Protein AF-A0A7Y5FPW1-F1 (afdb_monomer)

Sequence (117 aa):
MLADYIIALGLTIITEFLVYLLFFREEKRLKLLLWSVVINFITNPVANLLYFIAITNFTGEYAGVASFVIIESLVTVSEVFLIRFLMKCDTGKAARVSIVANMLTASLGIVYMVIGR

Structure (mmCIF, N/CA/C/O backbone):
data_AF-A0A7Y5FPW1-F1
#
_entry.id   AF-A0A7Y5FPW1-F1
#
loop_
_atom_site.group_PDB
_atom_site.id
_atom_site.type_symbol
_atom_site.label_atom_id
_atom_site.label_alt_id
_atom_site.label_comp_id
_atom_site.label_asym_id
_atom_site.label_entity_id
_atom_site.label_seq_id
_atom_site.pdbx_PDB_ins_code
_atom_site.Cartn_x
_atom_site.Cartn_y
_atom_site.Cartn_z
_atom_site.occupancy
_atom_site.B_iso_or_equiv
_atom_site.auth_seq_id
_atom_site.auth_comp_id
_atom_site.auth_asym_id
_atom_site.auth_atom_id
_atom_site.pdbx_PDB_model_num
ATOM 1 N N . MET A 1 1 ? -5.678 2.519 -19.755 1.00 73.00 1 MET A N 1
ATOM 2 C CA . MET A 1 1 ? -4.901 3.447 -18.898 1.00 73.00 1 MET A CA 1
ATOM 3 C C . MET A 1 1 ? -5.653 3.838 -17.630 1.00 73.00 1 MET A C 1
ATOM 5 O O . MET A 1 1 ? -5.262 3.370 -16.574 1.00 73.00 1 MET A O 1
ATOM 9 N N . LEU A 1 2 ? -6.728 4.641 -17.685 1.00 81.94 2 LEU A N 1
ATOM 10 C CA . LEU A 1 2 ? -7.457 5.025 -16.458 1.00 81.94 2 LEU A CA 1
ATOM 11 C C . LEU A 1 2 ? -8.238 3.855 -15.837 1.00 81.94 2 LEU A C 1
ATOM 13 O O . LEU A 1 2 ? -8.192 3.661 -14.628 1.00 81.94 2 LEU A O 1
ATOM 17 N N . ALA A 1 3 ? -8.928 3.063 -16.663 1.00 84.12 3 ALA A N 1
ATOM 18 C CA . ALA A 1 3 ? -9.686 1.901 -16.197 1.00 84.12 3 ALA A CA 1
ATOM 19 C C . ALA A 1 3 ? -8.782 0.866 -15.505 1.00 84.12 3 ALA A C 1
ATOM 21 O O . ALA A 1 3 ? -9.099 0.429 -14.405 1.00 84.12 3 ALA A O 1
ATOM 22 N N . ASP A 1 4 ? -7.627 0.554 -16.099 1.00 81.62 4 ASP A N 1
ATOM 23 C CA . ASP A 1 4 ? -6.659 -0.400 -15.536 1.00 81.62 4 ASP A CA 1
ATOM 24 C C . ASP A 1 4 ? -6.128 0.068 -14.177 1.00 81.62 4 ASP A C 1
ATOM 26 O O . ASP A 1 4 ? -6.042 -0.722 -13.241 1.00 81.62 4 ASP A O 1
ATOM 30 N N . TYR A 1 5 ? -5.845 1.369 -14.038 1.00 83.44 5 TYR A N 1
ATOM 31 C CA . TYR A 1 5 ? -5.439 1.960 -12.763 1.00 83.44 5 TYR A CA 1
ATOM 32 C C . TYR A 1 5 ? -6.534 1.840 -11.695 1.00 83.44 5 TYR A C 1
ATOM 34 O O . TYR A 1 5 ? -6.252 1.437 -10.569 1.00 83.44 5 TYR A O 1
ATOM 42 N N . ILE A 1 6 ? -7.788 2.151 -12.043 1.00 87.25 6 ILE A N 1
ATOM 43 C CA . ILE A 1 6 ? -8.924 2.048 -11.114 1.00 87.25 6 ILE A CA 1
ATOM 44 C C . ILE A 1 6 ? -9.134 0.594 -10.675 1.00 87.25 6 ILE A C 1
ATOM 46 O O . ILE A 1 6 ? -9.366 0.340 -9.494 1.00 87.25 6 ILE A O 1
ATOM 50 N N . ILE A 1 7 ? -9.034 -0.357 -11.607 1.00 87.50 7 ILE A N 1
ATOM 51 C CA . ILE A 1 7 ? -9.170 -1.788 -11.317 1.00 87.50 7 ILE A CA 1
ATOM 52 C C . ILE A 1 7 ? -8.042 -2.251 -10.391 1.00 87.50 7 ILE A C 1
ATOM 54 O O . ILE A 1 7 ? -8.323 -2.888 -9.377 1.00 87.50 7 ILE A O 1
ATOM 58 N N . ALA A 1 8 ? -6.790 -1.896 -10.694 1.00 86.38 8 ALA A N 1
ATOM 59 C CA . ALA A 1 8 ? -5.640 -2.253 -9.869 1.00 86.38 8 ALA A CA 1
ATOM 60 C C . ALA A 1 8 ? -5.763 -1.678 -8.451 1.00 86.38 8 ALA A C 1
ATOM 62 O O . ALA A 1 8 ? -5.681 -2.426 -7.481 1.00 86.38 8 ALA A O 1
ATOM 63 N N . LEU A 1 9 ? -6.065 -0.381 -8.321 1.00 88.00 9 LEU A N 1
ATOM 64 C CA . LEU A 1 9 ? -6.275 0.269 -7.025 1.00 88.00 9 LEU A CA 1
ATOM 65 C C . LEU A 1 9 ? -7.418 -0.390 -6.239 1.00 88.00 9 LEU A C 1
ATOM 67 O O . LEU A 1 9 ? -7.292 -0.630 -5.040 1.00 88.00 9 LEU A O 1
ATOM 71 N N . GLY A 1 10 ? -8.527 -0.710 -6.913 1.00 90.19 10 GLY A N 1
ATOM 72 C CA . GLY A 1 10 ? -9.662 -1.401 -6.306 1.00 90.19 10 GLY A CA 1
ATOM 73 C C . GLY A 1 10 ? -9.287 -2.782 -5.768 1.00 90.19 10 GLY A C 1
ATOM 74 O O . GLY A 1 10 ? -9.650 -3.119 -4.642 1.00 90.19 10 GLY A O 1
ATOM 75 N N . LEU A 1 11 ? -8.518 -3.559 -6.534 1.00 89.88 11 LEU A N 1
ATOM 76 C CA . LEU A 1 11 ? -8.008 -4.861 -6.102 1.00 89.88 11 LEU A CA 1
ATOM 77 C C . LEU A 1 11 ? -7.073 -4.745 -4.896 1.00 89.88 11 LEU A C 1
ATOM 79 O O . LEU A 1 11 ? -7.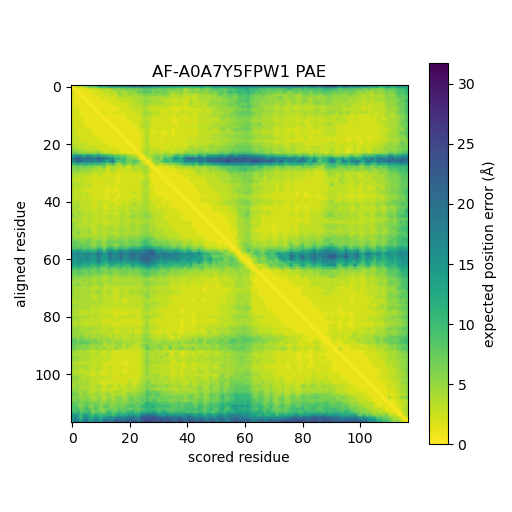199 -5.540 -3.962 1.00 89.88 11 LEU A O 1
ATOM 83 N N . THR A 1 12 ? -6.188 -3.748 -4.877 1.00 91.50 12 THR A N 1
ATOM 84 C CA . THR A 1 12 ? -5.280 -3.501 -3.748 1.00 91.50 12 THR A CA 1
ATOM 85 C C . THR A 1 12 ? -6.062 -3.158 -2.483 1.00 91.50 12 THR A C 1
ATOM 87 O O . THR A 1 12 ? -5.888 -3.820 -1.461 1.00 91.50 12 THR A O 1
ATOM 90 N N . ILE A 1 13 ? -7.025 -2.233 -2.574 1.00 93.00 13 ILE A N 1
ATOM 91 C CA . ILE A 1 13 ? -7.901 -1.859 -1.451 1.00 93.00 13 ILE A CA 1
ATOM 92 C C . ILE A 1 13 ? -8.677 -3.074 -0.928 1.00 93.00 13 ILE A C 1
ATOM 94 O O . ILE A 1 13 ? -8.740 -3.307 0.278 1.00 93.00 13 ILE A O 1
ATOM 98 N N . ILE A 1 14 ? -9.268 -3.880 -1.816 1.00 93.69 14 ILE A N 1
ATOM 99 C CA . ILE A 1 14 ? -10.009 -5.082 -1.407 1.00 93.69 14 ILE A CA 1
ATOM 100 C C . ILE A 1 14 ? -9.075 -6.069 -0.699 1.00 93.69 14 ILE A C 1
ATOM 102 O O . ILE A 1 14 ? -9.424 -6.592 0.360 1.00 93.69 14 ILE A O 1
ATOM 106 N N . THR A 1 15 ? -7.889 -6.307 -1.256 1.00 92.69 15 THR A N 1
ATOM 107 C CA . THR A 1 15 ? -6.913 -7.259 -0.712 1.00 92.69 15 THR A CA 1
ATOM 108 C C . THR A 1 15 ? -6.428 -6.822 0.666 1.00 92.69 15 THR A C 1
ATOM 110 O O . THR A 1 15 ? -6.496 -7.601 1.617 1.00 92.69 15 THR A O 1
ATOM 113 N N . GLU A 1 16 ? -6.014 -5.565 0.817 1.00 93.25 16 GLU A N 1
ATOM 114 C CA . GLU A 1 16 ? -5.600 -5.031 2.113 1.00 93.25 16 GLU A CA 1
ATOM 115 C C . GLU A 1 16 ? -6.730 -5.041 3.134 1.00 93.25 16 GLU A C 1
ATOM 117 O O . GLU A 1 16 ? -6.520 -5.432 4.281 1.00 93.25 16 GLU A O 1
ATOM 122 N N . PHE A 1 17 ? -7.945 -4.664 2.731 1.00 93.88 17 PHE A N 1
ATOM 123 C CA . PHE A 1 17 ? -9.100 -4.714 3.615 1.00 93.88 17 PHE A CA 1
ATOM 124 C C . PHE A 1 17 ? -9.346 -6.132 4.150 1.00 93.88 17 PHE A C 1
ATOM 126 O O . PHE A 1 17 ? -9.592 -6.302 5.347 1.00 93.88 17 PHE A O 1
ATOM 133 N N . LEU A 1 18 ? -9.231 -7.158 3.300 1.00 93.62 18 LEU A N 1
ATOM 134 C CA . LEU A 1 18 ? -9.337 -8.555 3.726 1.00 93.62 18 LEU A CA 1
ATOM 135 C C . LEU A 1 18 ? -8.234 -8.925 4.725 1.00 93.62 18 LEU A C 1
ATOM 137 O O . LEU A 1 18 ? -8.526 -9.549 5.747 1.00 93.62 18 LEU A O 1
ATOM 141 N N . VAL A 1 19 ? -6.992 -8.492 4.496 1.00 93.81 19 VAL A N 1
ATOM 142 C CA . VAL A 1 19 ? -5.897 -8.689 5.459 1.00 93.81 19 VAL A CA 1
ATOM 143 C C . VAL A 1 19 ? -6.209 -7.986 6.781 1.00 93.81 19 VAL A C 1
ATOM 145 O O . VAL A 1 19 ? -6.087 -8.589 7.848 1.00 93.81 19 VAL A O 1
ATOM 148 N N . TYR A 1 20 ? -6.698 -6.748 6.751 1.00 93.38 20 TYR A N 1
ATOM 149 C CA . TYR A 1 20 ? -7.070 -6.021 7.963 1.00 93.38 20 TYR A CA 1
ATOM 150 C C . TYR A 1 20 ? -8.176 -6.747 8.735 1.00 93.38 20 TYR A C 1
ATOM 152 O O . TYR A 1 20 ? -8.075 -6.879 9.954 1.00 93.38 20 TYR A O 1
ATOM 160 N N . LEU A 1 21 ? -9.187 -7.294 8.054 1.00 92.62 21 LEU A N 1
ATOM 161 C CA . LEU A 1 21 ? -10.238 -8.093 8.693 1.00 92.62 21 LEU A CA 1
ATOM 162 C C . LEU A 1 21 ? -9.694 -9.346 9.393 1.00 92.62 21 LEU A C 1
ATOM 164 O O . LEU A 1 21 ? -10.188 -9.709 10.463 1.00 92.62 21 LEU A O 1
ATOM 168 N N . LEU A 1 22 ? -8.679 -9.999 8.821 1.00 91.69 22 LEU A N 1
ATOM 169 C CA . LEU A 1 22 ? -8.053 -11.176 9.427 1.00 91.69 22 LEU A CA 1
ATOM 170 C C . LEU A 1 22 ? -7.289 -10.822 10.712 1.00 91.69 22 LEU A C 1
ATOM 172 O O . LEU A 1 22 ? -7.363 -11.565 11.691 1.00 91.69 22 LEU A O 1
ATOM 176 N N . PHE A 1 23 ? -6.599 -9.678 10.737 1.00 91.44 23 PHE A N 1
ATOM 177 C CA . PHE A 1 23 ? -5.744 -9.269 11.859 1.00 91.44 23 PHE A CA 1
ATOM 178 C C . PHE A 1 23 ? -6.451 -8.400 12.920 1.00 91.44 23 PHE A C 1
ATOM 180 O O . PHE A 1 23 ? -5.991 -8.329 14.067 1.00 91.44 23 PHE A O 1
ATOM 187 N N . PHE A 1 24 ? -7.565 -7.747 12.580 1.00 89.62 24 PHE A N 1
ATOM 188 C CA . PHE A 1 24 ? -8.305 -6.812 13.441 1.00 89.62 24 PHE A CA 1
ATOM 189 C C . PHE A 1 24 ? -9.784 -7.204 13.603 1.00 89.62 24 PHE A C 1
ATOM 191 O O . PHE A 1 24 ? -10.665 -6.349 13.555 1.00 89.62 24 PHE A O 1
ATOM 198 N N . ARG A 1 25 ? -10.050 -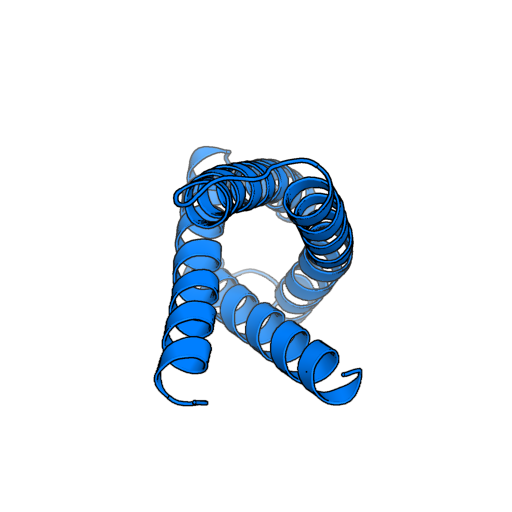8.501 13.832 1.00 75.88 25 ARG A N 1
ATOM 199 C CA . ARG A 1 25 ? -11.389 -9.133 13.916 1.00 75.88 25 ARG A CA 1
ATOM 200 C C . ARG A 1 25 ? -12.472 -8.383 14.719 1.00 75.88 25 ARG A C 1
ATOM 202 O O . ARG A 1 25 ? -13.649 -8.586 14.436 1.00 75.88 25 ARG A O 1
ATOM 209 N N . GLU A 1 26 ? -12.105 -7.546 15.688 1.00 67.56 26 GLU A N 1
ATOM 210 C CA . GLU A 1 26 ? -13.032 -6.858 16.605 1.00 67.56 26 GLU A CA 1
ATOM 211 C C . GLU A 1 26 ? -13.251 -5.361 16.295 1.00 67.56 26 GLU A C 1
ATOM 213 O O . GLU A 1 26 ? -14.104 -4.715 16.902 1.00 67.56 26 GLU A O 1
ATOM 218 N N . GLU A 1 27 ? -12.517 -4.783 15.337 1.00 65.50 27 GLU A N 1
ATOM 219 C CA . GLU A 1 27 ? -12.660 -3.369 14.969 1.00 65.50 27 GLU A CA 1
ATOM 220 C C . GLU A 1 27 ? -13.866 -3.138 14.039 1.00 65.50 27 GLU A C 1
ATOM 222 O O . GLU A 1 27 ? -14.300 -4.009 13.279 1.00 65.50 27 GLU A O 1
ATOM 227 N N . LYS A 1 28 ? -14.414 -1.916 14.061 1.00 85.12 28 LYS A N 1
ATOM 228 C CA . LYS A 1 28 ? -15.518 -1.501 13.181 1.00 85.12 28 LYS A CA 1
ATOM 229 C C . LYS A 1 28 ? -15.118 -1.727 11.715 1.00 85.12 28 LYS A C 1
ATOM 231 O O . LYS A 1 28 ? -14.312 -0.975 11.182 1.00 85.12 28 LYS A O 1
ATOM 236 N N . ARG A 1 29 ? -15.711 -2.717 11.039 1.00 88.62 29 ARG A N 1
ATOM 237 C CA . ARG A 1 29 ? -15.347 -3.122 9.659 1.00 88.62 29 ARG A CA 1
ATOM 238 C C . ARG A 1 29 ? -15.292 -1.952 8.668 1.00 88.62 29 ARG A C 1
ATOM 240 O O . ARG A 1 29 ? -14.342 -1.840 7.906 1.00 88.62 29 ARG A O 1
ATOM 247 N N . LEU A 1 30 ? -16.259 -1.035 8.742 1.00 89.62 30 LEU A N 1
ATOM 248 C CA . LEU A 1 30 ? -16.289 0.200 7.942 1.00 89.62 30 LEU A CA 1
ATOM 249 C C . LEU A 1 30 ? -15.049 1.083 8.142 1.00 89.62 30 LEU A C 1
ATOM 251 O O . LEU A 1 30 ? -14.550 1.671 7.191 1.00 89.62 30 LEU A O 1
ATOM 255 N N . LYS A 1 31 ? -14.534 1.153 9.371 1.00 90.88 31 LYS A N 1
ATOM 256 C CA . LYS A 1 31 ? -13.325 1.909 9.709 1.00 90.88 31 LYS A CA 1
ATOM 257 C C . LYS A 1 31 ? -12.084 1.260 9.088 1.00 90.88 31 LYS A C 1
ATOM 259 O O . LYS A 1 31 ? -11.245 1.973 8.559 1.00 90.88 31 LYS A O 1
ATOM 264 N N . LEU A 1 32 ? -11.993 -0.072 9.100 1.00 90.50 32 LEU A N 1
ATOM 265 C CA . LEU A 1 32 ? -10.893 -0.800 8.453 1.00 90.50 32 LEU A CA 1
ATOM 266 C C . LEU A 1 32 ? -10.905 -0.619 6.931 1.00 90.50 32 LEU A C 1
ATOM 268 O O . LEU A 1 32 ? -9.850 -0.401 6.342 1.00 90.50 32 LEU A O 1
ATOM 272 N N . LEU A 1 33 ? -12.088 -0.649 6.308 1.00 92.50 33 LEU A N 1
ATOM 273 C CA . LEU A 1 33 ? -12.235 -0.357 4.880 1.00 92.50 33 LEU A CA 1
ATOM 274 C C . LEU A 1 33 ? -11.778 1.070 4.567 1.00 92.50 33 LEU A C 1
ATOM 276 O O . LEU A 1 33 ? -10.981 1.275 3.659 1.00 92.50 33 LEU A O 1
ATOM 280 N N . LEU A 1 34 ? -12.238 2.047 5.353 1.00 93.81 34 LEU A N 1
ATOM 281 C CA . LEU A 1 34 ? -11.856 3.445 5.179 1.00 93.81 34 LEU A CA 1
ATOM 282 C C . LEU A 1 34 ? -10.342 3.639 5.326 1.00 93.81 34 LEU A C 1
ATOM 284 O O . LEU A 1 34 ? -9.748 4.370 4.542 1.00 93.81 34 LEU A O 1
ATOM 288 N N . TRP A 1 35 ? -9.702 2.954 6.274 1.00 93.12 35 TRP A N 1
ATOM 289 C CA . TRP A 1 35 ? -8.248 2.997 6.411 1.00 93.12 35 TRP A CA 1
ATOM 290 C C . TRP A 1 35 ? -7.509 2.362 5.243 1.00 93.12 35 TRP A C 1
ATOM 292 O O . TRP A 1 35 ? -6.546 2.962 4.784 1.00 93.12 35 TRP A O 1
ATOM 302 N N . SER A 1 36 ? -7.973 1.229 4.715 1.00 93.00 36 SER A N 1
ATOM 303 C CA . SER A 1 36 ? -7.384 0.645 3.503 1.00 93.00 36 SER A CA 1
ATOM 304 C C . SER A 1 36 ? -7.458 1.606 2.318 1.00 93.00 36 SER A C 1
ATOM 306 O O . SER A 1 36 ? -6.450 1.823 1.649 1.00 93.00 36 SER A O 1
ATOM 308 N N . VAL A 1 37 ? -8.608 2.260 2.119 1.00 93.56 37 VAL A N 1
ATOM 309 C CA . VAL A 1 37 ? -8.771 3.293 1.088 1.00 93.56 37 VAL A CA 1
ATOM 310 C C . VAL A 1 37 ? -7.787 4.441 1.316 1.00 93.56 37 VAL A C 1
ATOM 312 O O . VAL A 1 37 ? -7.032 4.782 0.414 1.00 93.56 37 VAL A O 1
ATOM 315 N N . VAL A 1 38 ? -7.766 5.033 2.513 1.00 94.44 38 VAL A N 1
ATOM 316 C CA . VAL A 1 38 ? -6.912 6.196 2.815 1.00 94.44 38 VAL A CA 1
ATOM 317 C C . VAL A 1 38 ? -5.433 5.874 2.626 1.00 94.44 38 VAL A C 1
ATOM 319 O O . VAL A 1 38 ? -4.726 6.658 1.999 1.00 94.44 38 VAL A O 1
ATOM 322 N N . ILE A 1 39 ? -4.971 4.734 3.146 1.00 94.69 39 ILE A N 1
ATOM 323 C CA . ILE A 1 39 ? -3.573 4.311 3.034 1.00 94.69 39 ILE A CA 1
ATOM 324 C C . ILE A 1 39 ? -3.202 4.166 1.557 1.00 94.69 39 ILE A C 1
ATOM 326 O O . ILE A 1 39 ? -2.281 4.842 1.107 1.00 94.69 39 ILE A O 1
ATOM 330 N N . ASN A 1 40 ? -3.994 3.420 0.783 1.00 93.31 40 ASN A N 1
ATOM 331 C CA . ASN A 1 40 ? -3.744 3.202 -0.641 1.00 93.31 40 ASN A CA 1
ATOM 332 C C . ASN A 1 40 ? -3.773 4.479 -1.473 1.00 93.31 40 ASN A C 1
ATOM 334 O O . ASN A 1 40 ? -2.949 4.651 -2.364 1.00 93.31 40 ASN A O 1
ATOM 338 N N . PHE A 1 41 ? -4.711 5.388 -1.207 1.00 93.00 41 PHE A N 1
ATOM 339 C CA . PHE A 1 41 ? -4.783 6.664 -1.921 1.00 93.00 41 PHE A CA 1
ATOM 340 C C . PHE A 1 41 ? -3.573 7.564 -1.648 1.00 93.00 41 PHE A C 1
ATOM 342 O O . PHE A 1 41 ? -3.279 8.439 -2.458 1.00 93.00 41 PHE A O 1
ATOM 349 N N . ILE A 1 42 ? -2.867 7.354 -0.535 1.00 92.06 42 ILE A N 1
ATOM 350 C CA . ILE A 1 42 ? -1.617 8.049 -0.229 1.00 92.06 42 ILE A CA 1
ATOM 351 C C . ILE A 1 42 ? -0.435 7.310 -0.863 1.00 92.06 42 ILE A C 1
ATOM 353 O O . ILE A 1 42 ? 0.394 7.937 -1.521 1.00 92.06 42 ILE A O 1
ATOM 357 N N . THR A 1 43 ? -0.345 5.992 -0.684 1.00 92.88 43 THR A N 1
ATOM 358 C CA . THR A 1 43 ? 0.844 5.220 -1.060 1.00 92.88 43 THR A CA 1
ATOM 359 C C . THR A 1 43 ? 0.929 4.949 -2.558 1.00 92.88 43 THR A C 1
ATOM 361 O O . THR A 1 43 ? 2.009 5.115 -3.125 1.00 92.88 43 THR A O 1
ATOM 364 N N . ASN A 1 44 ? -0.182 4.653 -3.244 1.00 90.12 44 ASN A N 1
ATOM 365 C CA . ASN A 1 44 ? -0.158 4.335 -4.679 1.00 90.12 44 ASN A CA 1
ATOM 366 C C . ASN A 1 44 ? 0.345 5.485 -5.568 1.00 90.12 44 ASN A C 1
ATOM 368 O O . ASN A 1 44 ? 1.221 5.248 -6.401 1.00 90.12 44 ASN A O 1
ATOM 372 N N . PRO A 1 45 ? -0.163 6.730 -5.456 1.00 89.25 45 PRO A N 1
ATOM 373 C CA . PRO A 1 45 ? 0.333 7.829 -6.287 1.00 89.25 45 PRO A CA 1
ATOM 374 C C . PRO A 1 45 ? 1.821 8.110 -6.059 1.00 89.25 45 PRO A C 1
ATOM 376 O O . PRO A 1 45 ? 2.548 8.384 -7.013 1.00 89.25 45 PRO A O 1
ATOM 379 N N . VAL A 1 46 ? 2.280 7.997 -4.808 1.00 90.12 46 VAL A N 1
ATOM 380 C CA . VAL A 1 46 ? 3.690 8.180 -4.447 1.00 90.12 46 VAL A CA 1
ATOM 381 C C . VAL A 1 46 ? 4.546 7.065 -5.043 1.00 90.12 46 VAL A C 1
ATOM 383 O O . VAL A 1 46 ? 5.559 7.360 -5.673 1.00 90.12 46 VAL A O 1
ATOM 386 N N . ALA A 1 47 ? 4.123 5.805 -4.921 1.00 90.31 47 ALA A N 1
ATOM 387 C CA . ALA A 1 47 ? 4.816 4.666 -5.516 1.00 90.31 47 ALA A CA 1
ATOM 388 C C . ALA A 1 47 ? 4.927 4.818 -7.039 1.00 90.31 47 ALA A C 1
ATOM 390 O O . ALA A 1 47 ? 6.019 4.718 -7.589 1.00 90.31 47 ALA A O 1
ATOM 391 N N . ASN A 1 48 ? 3.829 5.166 -7.717 1.00 89.06 48 ASN A N 1
ATOM 392 C CA . ASN A 1 48 ? 3.815 5.385 -9.166 1.00 89.06 48 ASN A CA 1
ATOM 393 C C . ASN A 1 48 ? 4.742 6.524 -9.606 1.00 89.06 48 ASN A C 1
ATOM 395 O O . ASN A 1 48 ? 5.416 6.406 -10.630 1.00 89.06 48 ASN A O 1
ATOM 399 N N . LEU A 1 49 ? 4.819 7.610 -8.832 1.00 89.50 49 LEU A N 1
ATOM 400 C CA . LEU A 1 49 ? 5.768 8.690 -9.096 1.00 89.50 49 LEU A CA 1
ATOM 401 C C . LEU A 1 49 ? 7.218 8.211 -8.945 1.00 89.50 49 LEU A C 1
ATOM 403 O O . LEU A 1 49 ? 8.054 8.514 -9.796 1.00 89.50 49 LEU A O 1
ATOM 407 N N . LEU A 1 50 ? 7.520 7.442 -7.895 1.00 89.56 50 LEU A N 1
ATOM 408 C CA . LEU A 1 50 ? 8.852 6.870 -7.687 1.00 89.56 50 LEU A CA 1
ATOM 409 C C . LEU A 1 50 ? 9.224 5.897 -8.807 1.00 89.56 50 LEU A C 1
ATOM 411 O O . LEU A 1 50 ? 10.349 5.947 -9.300 1.00 89.56 50 LEU A O 1
ATOM 415 N N . TYR A 1 51 ? 8.276 5.076 -9.262 1.00 87.81 51 TYR A N 1
ATOM 416 C CA . TYR A 1 51 ? 8.455 4.194 -10.411 1.00 87.81 51 TYR A CA 1
ATOM 417 C C . TYR A 1 51 ? 8.761 4.981 -11.681 1.00 87.81 51 TYR A C 1
ATOM 419 O O . TYR A 1 51 ? 9.712 4.654 -12.387 1.00 87.81 51 TYR A O 1
ATOM 427 N N . PHE A 1 52 ? 8.010 6.050 -11.949 1.00 87.38 52 PHE A N 1
ATOM 428 C CA . PHE A 1 52 ? 8.252 6.913 -13.100 1.00 87.38 52 PHE A CA 1
ATOM 429 C C . PHE A 1 52 ? 9.658 7.528 -13.062 1.00 87.38 52 PHE A C 1
ATOM 431 O O . PHE A 1 52 ? 10.400 7.449 -14.042 1.00 87.38 52 PHE A O 1
ATOM 438 N N . ILE A 1 53 ? 10.064 8.082 -11.916 1.00 87.81 53 ILE A N 1
ATOM 439 C CA . ILE A 1 53 ? 11.407 8.649 -11.730 1.00 87.81 53 ILE A CA 1
ATOM 440 C C . ILE A 1 53 ? 12.475 7.568 -11.919 1.00 87.81 53 ILE A C 1
ATOM 442 O O . ILE A 1 53 ? 13.471 7.814 -12.600 1.00 87.81 53 ILE A O 1
ATOM 446 N N . ALA A 1 54 ? 12.272 6.377 -11.356 1.00 86.12 54 ALA A N 1
ATOM 447 C CA . ALA A 1 54 ? 13.228 5.285 -11.446 1.00 86.12 54 ALA A CA 1
ATOM 448 C C . ALA A 1 54 ? 13.421 4.808 -12.893 1.00 86.12 54 ALA A C 1
ATOM 450 O O . ALA A 1 54 ? 14.551 4.723 -13.364 1.00 86.12 54 ALA A O 1
ATOM 451 N N . ILE A 1 55 ? 12.324 4.587 -13.623 1.00 83.50 55 ILE A N 1
ATOM 452 C CA . ILE A 1 55 ? 12.349 4.164 -15.031 1.00 83.50 55 ILE A CA 1
ATOM 453 C C . ILE A 1 55 ? 13.021 5.220 -15.918 1.00 83.50 55 ILE A C 1
ATOM 455 O O . ILE A 1 55 ? 13.728 4.874 -16.860 1.00 83.50 55 ILE A O 1
ATOM 459 N N . THR A 1 56 ? 12.821 6.507 -15.621 1.00 83.69 56 THR A N 1
ATOM 460 C CA . THR A 1 56 ? 13.360 7.595 -16.454 1.00 83.69 56 THR A CA 1
ATOM 461 C C . THR A 1 56 ? 14.854 7.839 -16.211 1.00 83.69 56 THR A C 1
ATOM 463 O O . THR A 1 56 ? 15.562 8.241 -17.130 1.00 83.69 56 THR A O 1
ATOM 466 N N . ASN A 1 57 ? 15.348 7.610 -14.988 1.00 82.62 57 ASN A N 1
ATOM 467 C CA . ASN A 1 57 ? 16.720 7.960 -14.599 1.00 82.62 57 ASN A CA 1
ATOM 468 C C . ASN A 1 57 ? 17.689 6.770 -14.545 1.00 82.62 57 ASN A C 1
ATOM 470 O O . ASN A 1 57 ? 18.897 6.978 -14.648 1.00 82.62 57 ASN A O 1
ATOM 474 N N . PHE A 1 58 ? 17.203 5.536 -14.386 1.00 78.12 58 PHE A N 1
ATOM 475 C CA . PHE A 1 58 ? 18.060 4.353 -14.307 1.00 78.12 58 PHE A CA 1
ATOM 476 C C . PHE A 1 58 ? 17.971 3.524 -15.589 1.00 78.12 58 PHE A C 1
ATOM 478 O O . PHE A 1 58 ? 16.913 3.022 -15.957 1.00 78.12 58 PHE A O 1
ATOM 485 N N . THR A 1 59 ? 19.111 3.342 -16.257 1.00 63.97 59 THR A N 1
ATOM 486 C CA . THR A 1 59 ? 19.248 2.475 -17.434 1.00 63.97 59 THR A CA 1
ATOM 487 C C . THR A 1 59 ? 20.126 1.273 -17.082 1.00 63.97 59 THR A C 1
ATOM 489 O O . THR A 1 59 ? 21.236 1.425 -16.578 1.00 63.97 59 THR A O 1
ATOM 492 N N . GLY A 1 60 ? 19.611 0.057 -17.289 1.00 66.38 60 GLY A N 1
ATOM 493 C CA . GLY A 1 60 ? 20.328 -1.192 -17.015 1.00 66.38 60 GLY A CA 1
ATOM 494 C C . GLY A 1 60 ? 19.402 -2.407 -16.922 1.00 66.38 60 GLY A C 1
ATOM 495 O O . GLY A 1 60 ? 18.248 -2.282 -16.519 1.00 66.38 60 GLY A O 1
ATOM 496 N N . GLU A 1 61 ? 19.917 -3.589 -17.267 1.00 66.88 61 GLU A N 1
ATOM 497 C CA . GLU A 1 61 ? 19.160 -4.855 -17.348 1.00 66.88 61 GLU A CA 1
ATOM 498 C C . GLU A 1 61 ? 18.484 -5.252 -16.019 1.00 66.88 61 GLU A C 1
ATOM 500 O O . GLU A 1 61 ? 17.391 -5.811 -16.014 1.00 66.88 61 GLU A O 1
ATOM 505 N N . TYR A 1 62 ? 19.078 -4.868 -14.882 1.00 65.06 62 TYR A N 1
ATOM 506 C CA . TYR A 1 62 ? 18.561 -5.147 -13.534 1.00 65.06 62 TYR A CA 1
ATOM 507 C C . TYR A 1 62 ? 17.910 -3.940 -12.845 1.00 65.06 62 TYR A C 1
ATOM 509 O O . TYR A 1 62 ? 17.415 -4.069 -11.722 1.00 65.06 62 TYR A O 1
ATOM 517 N N . ALA A 1 63 ? 17.893 -2.770 -13.493 1.00 72.50 63 ALA A N 1
ATOM 518 C CA . ALA A 1 63 ? 17.396 -1.539 -12.882 1.00 72.50 63 ALA A CA 1
ATOM 519 C C . ALA A 1 63 ? 15.914 -1.659 -12.494 1.00 72.50 63 ALA A C 1
ATOM 521 O O . ALA A 1 63 ? 15.536 -1.269 -11.395 1.00 72.50 63 ALA A O 1
ATOM 522 N N . GLY A 1 64 ? 15.094 -2.297 -13.337 1.00 76.25 64 GLY A N 1
ATOM 523 C CA . GLY A 1 64 ? 13.662 -2.465 -13.072 1.00 76.25 64 GLY A CA 1
ATOM 524 C C . GLY A 1 64 ? 13.366 -3.274 -11.806 1.00 76.25 64 GLY A C 1
ATOM 525 O O . GLY A 1 64 ? 12.562 -2.850 -10.978 1.00 76.25 64 GLY A O 1
ATOM 526 N N . VAL A 1 65 ? 14.050 -4.407 -11.616 1.00 80.44 65 VAL A N 1
ATOM 527 C CA . VAL A 1 65 ? 13.830 -5.281 -10.450 1.00 80.44 65 VAL A CA 1
ATOM 528 C C . VAL A 1 65 ? 14.356 -4.630 -9.174 1.00 80.44 65 VAL A C 1
ATOM 530 O O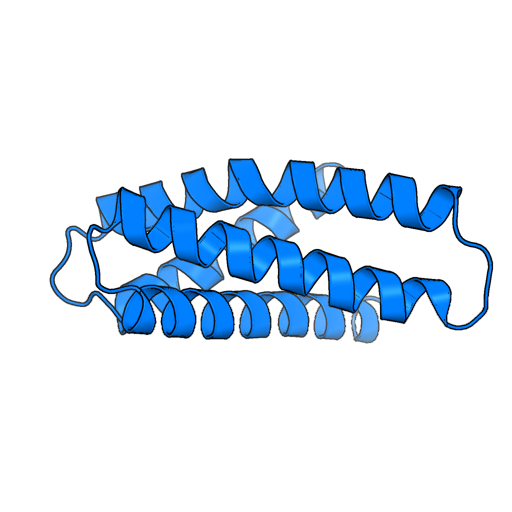 . VAL A 1 65 ? 13.671 -4.641 -8.153 1.00 80.44 65 VAL A O 1
ATOM 533 N N . ALA A 1 66 ? 15.546 -4.026 -9.225 1.00 82.88 66 ALA A N 1
ATOM 534 C CA . ALA A 1 66 ? 16.118 -3.344 -8.070 1.00 82.88 66 ALA A CA 1
ATOM 535 C C . ALA A 1 66 ? 15.242 -2.162 -7.623 1.00 82.88 66 ALA A C 1
ATOM 537 O O . ALA A 1 66 ? 14.938 -2.037 -6.437 1.00 82.88 66 ALA A O 1
ATOM 538 N N . SER A 1 67 ? 14.780 -1.334 -8.566 1.00 85.00 67 SER A N 1
ATOM 539 C CA . SER A 1 67 ? 13.871 -0.225 -8.272 1.00 85.00 67 SER A CA 1
ATOM 540 C C . SER A 1 67 ? 12.538 -0.707 -7.707 1.00 85.00 67 SER A C 1
ATOM 542 O O . SER A 1 67 ? 12.072 -0.127 -6.732 1.00 85.00 67 SER A O 1
ATOM 544 N N . PHE A 1 68 ? 11.968 -1.789 -8.246 1.00 84.94 68 PHE A N 1
ATOM 545 C CA . PHE A 1 68 ? 10.759 -2.412 -7.702 1.00 84.94 68 PHE A CA 1
ATOM 546 C C . PHE A 1 68 ? 10.932 -2.831 -6.245 1.00 84.94 68 PHE A C 1
ATOM 548 O O . PHE A 1 68 ? 10.192 -2.370 -5.383 1.00 84.94 68 PHE A O 1
ATOM 555 N N . VAL A 1 69 ? 11.964 -3.618 -5.934 1.00 86.81 69 VAL A N 1
ATOM 556 C CA . VAL A 1 69 ? 12.200 -4.080 -4.558 1.00 86.81 69 VAL A CA 1
ATOM 557 C C . VAL A 1 69 ? 12.386 -2.906 -3.594 1.00 86.81 69 VAL A C 1
ATOM 559 O O . VAL A 1 69 ? 11.845 -2.930 -2.488 1.00 86.81 69 VAL A O 1
ATOM 562 N N . ILE A 1 70 ? 13.121 -1.867 -3.998 1.00 89.69 70 ILE A N 1
ATOM 563 C CA . ILE A 1 70 ? 13.349 -0.680 -3.164 1.00 89.69 70 ILE A CA 1
ATOM 564 C C . ILE A 1 70 ? 12.042 0.087 -2.932 1.00 89.69 70 ILE A C 1
ATOM 566 O O . ILE A 1 70 ? 11.741 0.430 -1.789 1.00 89.69 70 ILE A O 1
ATOM 570 N N . ILE A 1 71 ? 11.264 0.347 -3.985 1.00 90.94 71 ILE A N 1
ATOM 571 C CA . ILE A 1 71 ? 10.019 1.118 -3.890 1.00 90.94 71 ILE A CA 1
ATOM 572 C C . ILE A 1 71 ? 8.989 0.363 -3.049 1.00 90.94 71 ILE A C 1
ATOM 574 O O . ILE A 1 71 ? 8.467 0.941 -2.100 1.00 90.94 71 ILE A O 1
ATOM 578 N N . GLU A 1 72 ? 8.766 -0.927 -3.304 1.00 89.31 72 GLU A N 1
ATOM 579 C CA . GLU A 1 72 ? 7.845 -1.749 -2.506 1.00 89.31 72 GLU A CA 1
ATOM 580 C C . GLU A 1 72 ? 8.278 -1.835 -1.036 1.00 89.31 72 GLU A C 1
ATOM 582 O O . GLU A 1 72 ? 7.445 -1.784 -0.130 1.00 89.31 72 GLU A O 1
ATOM 587 N N . SER A 1 73 ? 9.587 -1.896 -0.765 1.00 90.62 73 SER A N 1
ATOM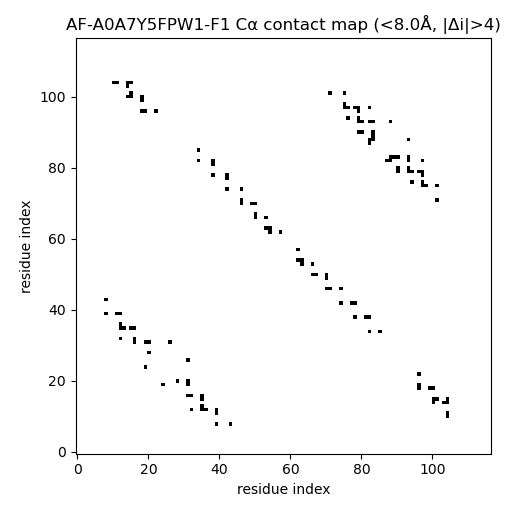 588 C CA . SER A 1 73 ? 10.105 -1.867 0.610 1.00 90.62 73 SER A CA 1
ATOM 589 C C . SER A 1 73 ? 9.809 -0.534 1.301 1.00 90.62 73 SER A C 1
ATOM 591 O O . SER A 1 73 ? 9.414 -0.515 2.468 1.00 90.62 73 SER A O 1
ATOM 593 N N . LEU A 1 74 ? 9.973 0.586 0.589 1.00 92.31 74 LEU A N 1
ATOM 594 C CA . LEU A 1 74 ? 9.657 1.918 1.106 1.00 92.31 74 LEU A CA 1
ATOM 595 C C . LEU A 1 74 ? 8.158 2.074 1.366 1.00 92.31 74 LEU A C 1
ATOM 597 O O . LEU A 1 74 ? 7.786 2.529 2.447 1.00 92.31 74 LEU A O 1
ATOM 601 N N . VAL A 1 75 ? 7.315 1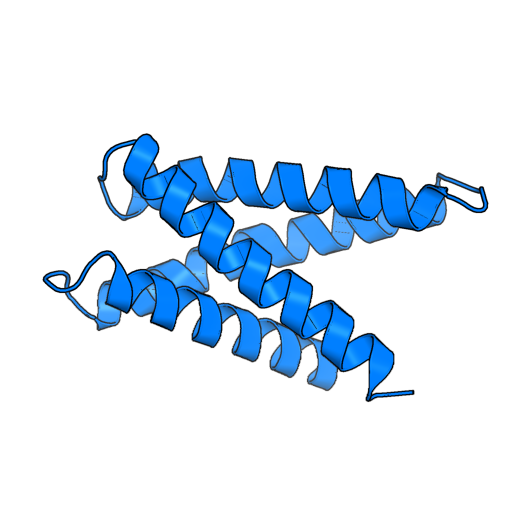.644 0.424 1.00 92.81 75 VAL A N 1
ATOM 602 C CA . VAL A 1 75 ? 5.852 1.625 0.570 1.00 92.81 75 VAL A CA 1
ATOM 603 C C . VAL A 1 75 ? 5.460 0.796 1.787 1.00 92.81 75 VAL A C 1
ATOM 605 O O . VAL A 1 75 ? 4.807 1.316 2.689 1.00 92.81 75 VAL A O 1
ATOM 608 N N . THR A 1 76 ? 5.963 -0.436 1.890 1.00 93.06 76 THR A N 1
ATOM 609 C CA . THR A 1 76 ? 5.690 -1.336 3.019 1.00 93.06 76 THR A CA 1
ATOM 610 C C . THR A 1 76 ? 6.032 -0.664 4.349 1.00 93.06 76 THR A C 1
ATOM 612 O O . THR A 1 76 ? 5.222 -0.674 5.279 1.00 93.06 76 THR A O 1
ATOM 615 N N . VAL A 1 77 ? 7.212 -0.039 4.453 1.00 94.25 77 VAL A N 1
ATOM 616 C CA . VAL A 1 77 ? 7.649 0.679 5.660 1.00 94.25 77 VAL A CA 1
ATOM 617 C C . VAL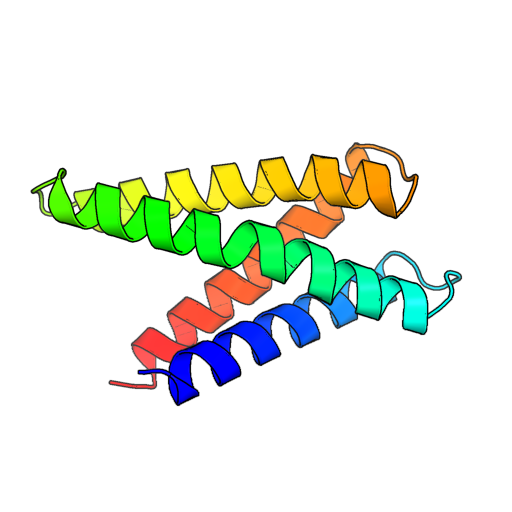 A 1 77 ? 6.741 1.874 5.957 1.00 94.25 77 VAL A C 1
ATOM 619 O O . VAL A 1 77 ? 6.320 2.036 7.104 1.00 94.25 77 VAL A O 1
ATOM 622 N N . SER A 1 78 ? 6.395 2.688 4.958 1.00 94.44 78 SER A N 1
ATOM 623 C CA . SER A 1 78 ? 5.448 3.798 5.119 1.00 94.44 78 SER A CA 1
ATOM 624 C C . SER A 1 78 ? 4.090 3.313 5.628 1.00 94.44 78 SER A C 1
ATOM 626 O O . SER A 1 78 ? 3.533 3.903 6.557 1.00 94.44 78 SER A O 1
ATOM 628 N N . GLU A 1 79 ? 3.590 2.197 5.107 1.00 94.50 79 GLU A N 1
ATOM 629 C CA . GLU A 1 79 ? 2.331 1.599 5.544 1.00 94.50 79 GLU A CA 1
ATOM 630 C C . GLU A 1 79 ? 2.389 1.072 6.974 1.00 94.50 79 GLU A C 1
ATOM 632 O O . GLU A 1 79 ? 1.414 1.233 7.705 1.00 94.50 79 GLU A O 1
ATOM 637 N N . VAL A 1 80 ? 3.532 0.555 7.449 1.00 95.44 80 VAL A N 1
ATOM 638 C CA . VAL A 1 80 ? 3.695 0.214 8.877 1.00 95.44 80 VAL A CA 1
ATOM 639 C C . VAL A 1 80 ? 3.389 1.424 9.757 1.00 95.44 80 VAL A C 1
ATOM 641 O O . VAL A 1 80 ? 2.654 1.309 10.742 1.00 95.44 80 VAL A O 1
ATOM 644 N N . PHE A 1 81 ? 3.932 2.594 9.412 1.00 95.19 81 PHE A N 1
ATOM 645 C CA . PHE A 1 81 ? 3.703 3.815 10.181 1.00 95.19 81 PHE A CA 1
ATOM 646 C C . PHE A 1 81 ? 2.250 4.286 10.091 1.00 95.19 81 PHE A C 1
ATOM 648 O O . PHE A 1 81 ? 1.667 4.633 11.121 1.00 95.19 81 PHE A O 1
ATOM 655 N N . LEU A 1 82 ? 1.649 4.253 8.898 1.00 94.81 82 LEU A N 1
ATOM 656 C CA . LEU A 1 82 ? 0.256 4.655 8.691 1.00 94.81 82 LEU A CA 1
ATOM 657 C C . LEU A 1 82 ? -0.722 3.731 9.424 1.00 94.81 82 LEU A C 1
ATOM 659 O O . LEU A 1 82 ? -1.585 4.215 10.155 1.00 94.81 82 LEU A O 1
ATOM 663 N N . ILE A 1 83 ? -0.558 2.411 9.310 1.00 94.12 83 ILE A N 1
ATOM 664 C CA . ILE A 1 83 ? -1.377 1.409 10.006 1.00 94.12 83 ILE A CA 1
ATOM 665 C C . ILE A 1 83 ? -1.245 1.590 11.514 1.00 94.12 83 ILE A C 1
ATOM 667 O O . ILE A 1 83 ? -2.252 1.697 12.215 1.00 94.12 83 ILE A O 1
ATOM 671 N N . ARG A 1 84 ? -0.011 1.689 12.024 1.00 94.56 84 ARG A N 1
ATOM 672 C CA . ARG A 1 84 ? 0.242 1.920 13.450 1.00 94.56 84 ARG A CA 1
ATOM 673 C C . ARG A 1 84 ? -0.481 3.171 13.947 1.00 94.56 84 ARG A C 1
ATOM 675 O O . ARG A 1 84 ? -1.101 3.134 15.008 1.00 94.56 84 ARG A O 1
ATOM 682 N N . PHE A 1 85 ? -0.407 4.264 13.192 1.00 93.62 85 PHE A N 1
ATOM 683 C CA . PHE A 1 85 ? -1.005 5.541 13.566 1.00 93.62 85 PHE A CA 1
ATOM 684 C C . PHE A 1 85 ? -2.543 5.513 13.504 1.00 93.62 85 PHE A C 1
ATOM 686 O O . PHE A 1 85 ? -3.206 5.877 14.476 1.00 93.62 85 PHE A O 1
ATOM 693 N N . LEU A 1 86 ? -3.119 5.038 12.397 1.00 92.12 86 LEU A N 1
ATOM 694 C CA . LEU A 1 86 ? -4.566 5.048 12.145 1.00 92.12 86 LEU A CA 1
ATOM 695 C C . LEU A 1 86 ? -5.324 3.978 12.942 1.00 92.12 86 LEU A C 1
ATOM 697 O O . LEU A 1 86 ? -6.451 4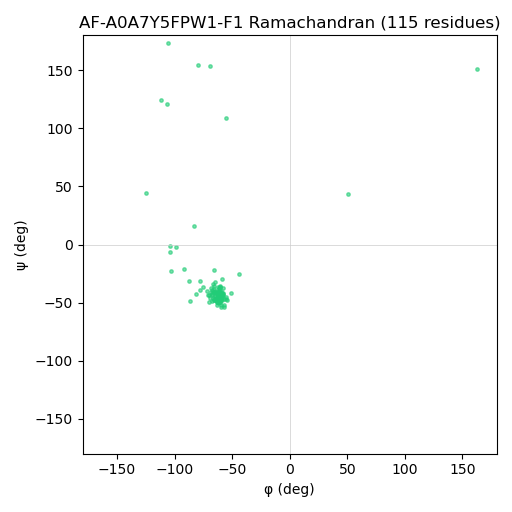.204 13.400 1.00 92.12 86 LEU A O 1
ATOM 701 N N . MET A 1 87 ? -4.710 2.809 13.122 1.00 91.06 87 MET A N 1
ATOM 702 C CA . MET A 1 87 ? -5.307 1.664 13.817 1.00 91.06 87 MET A CA 1
ATOM 703 C C . MET A 1 87 ? -4.849 1.543 15.272 1.00 91.06 87 MET A C 1
ATOM 705 O O . MET A 1 87 ? -5.344 0.677 15.985 1.00 91.06 87 MET A O 1
ATOM 709 N N . LYS A 1 88 ? -3.950 2.425 15.735 1.00 90.50 88 LYS A N 1
ATOM 710 C CA . LYS A 1 88 ? -3.462 2.491 17.125 1.00 90.50 88 LYS A CA 1
ATOM 711 C C . LYS A 1 88 ? -2.977 1.138 17.664 1.00 90.50 88 LYS A C 1
ATOM 713 O O . LYS A 1 88 ? -3.289 0.767 18.793 1.00 90.50 88 LYS A O 1
ATOM 718 N N . CYS A 1 89 ? -2.225 0.393 16.858 1.00 90.44 89 CYS A N 1
ATOM 719 C CA . CYS A 1 89 ? -1.686 -0.912 17.241 1.00 90.44 89 CYS A CA 1
ATOM 720 C C . CYS A 1 89 ? -0.181 -0.861 17.531 1.00 90.44 89 CYS A C 1
ATOM 722 O O . CYS A 1 89 ? 0.479 0.158 17.329 1.00 90.44 89 CYS A O 1
ATOM 724 N N . ASP A 1 90 ? 0.386 -1.967 18.012 1.00 93.56 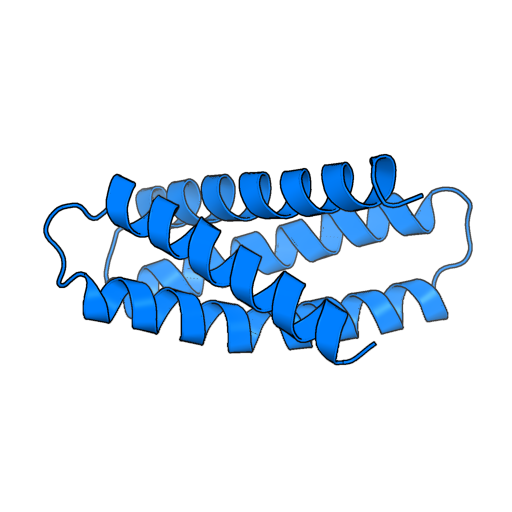90 ASP A N 1
ATOM 725 C CA . ASP A 1 90 ? 1.830 -2.097 18.171 1.00 93.56 90 ASP A CA 1
ATOM 726 C C . ASP A 1 90 ? 2.542 -2.168 16.809 1.00 93.56 90 ASP A C 1
ATOM 728 O O . ASP A 1 90 ? 1.976 -2.598 15.798 1.00 93.56 90 ASP A O 1
ATOM 732 N N . THR A 1 91 ? 3.809 -1.746 16.783 1.00 91.81 91 THR A N 1
ATOM 733 C CA . THR A 1 91 ? 4.624 -1.729 15.560 1.00 91.81 91 THR A CA 1
ATOM 734 C C . THR A 1 91 ? 4.792 -3.129 14.970 1.00 91.81 91 THR A C 1
ATOM 736 O O . THR A 1 91 ? 4.785 -3.275 13.753 1.00 91.81 91 THR A O 1
ATOM 739 N N . GLY A 1 92 ? 4.894 -4.170 15.804 1.00 93.12 92 GLY A N 1
ATOM 740 C CA . GLY A 1 92 ? 5.057 -5.549 15.338 1.00 93.12 92 GLY A CA 1
ATOM 741 C C . GLY A 1 92 ? 3.813 -6.087 14.626 1.00 93.12 92 GLY A C 1
ATOM 742 O O . GLY A 1 92 ? 3.917 -6.803 13.630 1.00 93.12 92 GLY A O 1
ATOM 743 N N . LYS A 1 93 ? 2.616 -5.739 15.100 1.00 92.06 93 LYS A N 1
ATOM 744 C CA . LYS A 1 93 ? 1.351 -6.044 14.427 1.00 92.06 93 LYS A CA 1
ATOM 745 C C . LYS A 1 93 ? 1.199 -5.232 13.145 1.00 92.06 93 LYS A C 1
ATOM 747 O O . LYS A 1 93 ? 0.892 -5.830 12.120 1.00 92.06 93 LYS A O 1
ATOM 752 N N . ALA A 1 94 ? 1.482 -3.929 13.175 1.00 93.19 94 ALA A N 1
ATOM 753 C CA . ALA A 1 94 ? 1.445 -3.087 11.977 1.00 93.19 94 ALA A CA 1
ATOM 754 C C . ALA A 1 94 ? 2.399 -3.598 10.883 1.00 93.19 94 ALA A C 1
ATOM 756 O O . ALA A 1 94 ? 2.007 -3.697 9.725 1.00 93.19 94 ALA A O 1
ATOM 757 N N . ALA A 1 95 ? 3.617 -3.996 11.264 1.00 93.19 95 ALA A N 1
ATOM 758 C CA . ALA A 1 95 ? 4.611 -4.543 10.348 1.00 93.19 95 ALA A CA 1
ATOM 759 C C . ALA A 1 95 ? 4.144 -5.850 9.706 1.00 93.19 95 ALA A C 1
ATOM 761 O O . ALA A 1 95 ? 4.172 -5.975 8.488 1.00 93.19 95 ALA A O 1
ATOM 762 N N . ARG A 1 96 ? 3.652 -6.805 10.507 1.00 94.62 96 ARG A N 1
ATOM 763 C CA . ARG A 1 96 ? 3.122 -8.074 9.982 1.00 94.62 96 ARG A CA 1
ATOM 764 C C . ARG A 1 96 ? 1.963 -7.855 9.016 1.00 94.62 96 ARG A C 1
ATOM 766 O O . ARG A 1 96 ? 1.924 -8.496 7.974 1.00 94.62 96 ARG A O 1
ATOM 773 N N . VAL A 1 97 ? 1.046 -6.953 9.358 1.00 93.62 97 VAL A N 1
ATOM 774 C CA . VAL A 1 97 ? -0.102 -6.623 8.510 1.00 93.62 97 VAL A CA 1
ATOM 775 C C . VAL A 1 97 ? 0.362 -6.009 7.191 1.00 93.62 97 VAL A C 1
ATOM 777 O O . VAL A 1 97 ? -0.012 -6.524 6.144 1.00 93.62 97 VAL A O 1
ATOM 780 N N . SER A 1 98 ? 1.206 -4.973 7.242 1.00 93.62 98 SER A N 1
ATOM 781 C CA . SER A 1 98 ? 1.740 -4.302 6.049 1.00 93.62 98 SER A CA 1
ATOM 782 C C . SER A 1 98 ? 2.479 -5.274 5.128 1.00 93.62 98 SER A C 1
ATOM 784 O O . SER A 1 98 ? 2.208 -5.320 3.933 1.00 93.62 98 SER A O 1
ATOM 786 N N . ILE A 1 99 ? 3.362 -6.111 5.685 1.00 92.88 99 ILE A N 1
ATOM 787 C CA . ILE A 1 99 ? 4.133 -7.091 4.910 1.00 92.88 99 ILE A CA 1
ATOM 788 C C . ILE A 1 99 ? 3.200 -8.082 4.215 1.00 92.88 99 ILE A C 1
ATOM 790 O O . ILE A 1 99 ? 3.332 -8.307 3.018 1.00 92.88 99 ILE A O 1
ATOM 794 N N . VAL A 1 100 ? 2.242 -8.667 4.941 1.00 94.56 100 VAL A N 1
ATOM 795 C CA . VAL A 1 100 ? 1.310 -9.639 4.350 1.00 94.56 100 VAL A CA 1
ATOM 796 C C . VAL A 1 100 ? 0.473 -8.989 3.253 1.00 94.56 100 VAL A C 1
ATOM 798 O O . VAL A 1 100 ? 0.277 -9.593 2.201 1.00 94.56 100 VAL A O 1
ATOM 801 N N . ALA A 1 101 ? -0.001 -7.765 3.479 1.00 91.81 101 ALA A N 1
ATOM 802 C CA . ALA A 1 101 ? -0.842 -7.072 2.520 1.00 91.81 101 ALA A CA 1
ATOM 803 C C . ALA A 1 101 ? -0.070 -6.709 1.241 1.00 91.81 1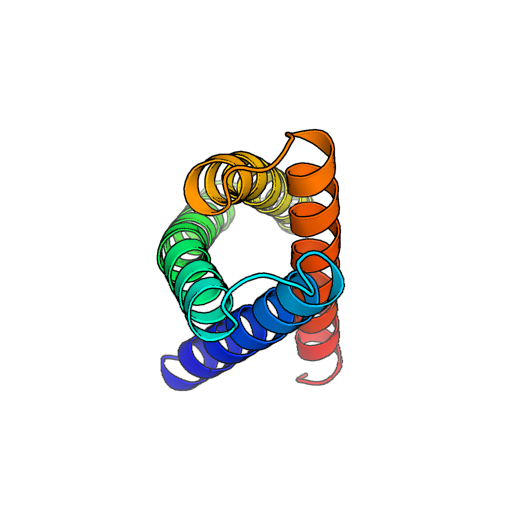01 ALA A C 1
ATOM 805 O O . ALA A 1 101 ? -0.508 -7.091 0.157 1.00 91.81 101 ALA A O 1
ATOM 806 N N . ASN A 1 102 ? 1.122 -6.117 1.373 1.00 90.19 102 ASN A N 1
ATOM 807 C CA . ASN A 1 102 ? 1.985 -5.776 0.239 1.00 90.19 102 ASN A CA 1
ATOM 808 C C . ASN A 1 102 ? 2.510 -7.008 -0.510 1.00 90.19 102 ASN A C 1
ATOM 810 O O . ASN A 1 102 ? 2.605 -7.001 -1.732 1.00 90.19 102 ASN A O 1
ATOM 814 N N . MET A 1 103 ? 2.803 -8.116 0.179 1.00 90.19 103 MET A N 1
ATOM 815 C CA . MET A 1 103 ? 3.188 -9.359 -0.502 1.00 90.19 103 MET A CA 1
ATOM 816 C C . MET A 1 103 ? 2.044 -9.927 -1.350 1.00 90.19 103 MET A C 1
ATOM 818 O O . MET A 1 103 ? 2.270 -10.411 -2.463 1.00 90.19 103 MET A O 1
ATOM 822 N N . LEU A 1 104 ? 0.807 -9.871 -0.849 1.00 90.12 104 LEU A N 1
ATOM 823 C CA . LEU A 1 104 ? -0.361 -10.331 -1.600 1.00 90.12 104 LEU A CA 1
ATOM 824 C C . LEU A 1 104 ? -0.632 -9.436 -2.813 1.00 90.12 104 LEU A C 1
ATOM 826 O O . LEU A 1 104 ? -0.872 -9.941 -3.904 1.00 90.12 104 LEU A O 1
ATOM 830 N N . THR A 1 105 ? -0.536 -8.121 -2.668 1.00 87.00 105 THR A N 1
ATOM 831 C CA . THR A 1 105 ? -0.777 -7.189 -3.778 1.00 87.00 105 THR A CA 1
ATOM 832 C C . THR A 1 105 ? 0.348 -7.234 -4.815 1.00 87.00 105 THR A C 1
ATOM 834 O O . THR A 1 105 ? 0.062 -7.304 -6.011 1.00 87.00 105 THR A O 1
ATOM 837 N N . ALA A 1 106 ? 1.613 -7.339 -4.395 1.00 84.44 106 ALA A N 1
ATOM 838 C CA . ALA A 1 106 ? 2.745 -7.548 -5.299 1.00 84.44 106 ALA A CA 1
ATOM 839 C C . ALA A 1 106 ? 2.619 -8.863 -6.086 1.00 84.44 106 ALA A C 1
ATOM 841 O O . ALA A 1 106 ? 2.844 -8.892 -7.297 1.00 84.44 106 ALA A O 1
ATOM 842 N N . SER A 1 107 ? 2.212 -9.956 -5.430 1.00 85.31 107 SER A N 1
ATOM 843 C CA . SER A 1 107 ? 2.004 -11.241 -6.112 1.00 85.31 107 SER A CA 1
ATOM 844 C C . SER A 1 107 ? 0.844 -11.195 -7.109 1.00 85.31 107 SER A C 1
ATOM 846 O O . SER A 1 107 ? 0.984 -11.724 -8.211 1.00 85.31 107 SER A O 1
ATOM 848 N N . LEU A 1 108 ? -0.251 -10.495 -6.796 1.00 81.06 108 LEU A N 1
ATOM 849 C CA . LEU A 1 108 ? -1.323 -10.224 -7.760 1.00 81.06 108 LEU A CA 1
ATOM 850 C C . LEU A 1 108 ? -0.817 -9.427 -8.970 1.00 81.06 108 LEU A C 1
ATOM 852 O O . LEU A 1 108 ? -1.162 -9.764 -10.102 1.00 81.06 108 LEU A O 1
ATOM 856 N N . GLY A 1 109 ? 0.042 -8.428 -8.750 1.00 75.75 109 GLY A N 1
ATOM 857 C CA . GLY A 1 109 ? 0.679 -7.664 -9.826 1.00 75.75 109 GLY A CA 1
ATOM 858 C C . GLY A 1 109 ? 1.534 -8.540 -10.748 1.00 75.75 109 GLY A C 1
ATOM 859 O O . GLY A 1 109 ? 1.413 -8.454 -11.971 1.00 75.75 109 GLY A O 1
ATOM 860 N N . ILE A 1 110 ? 2.339 -9.443 -10.178 1.00 78.44 110 ILE A N 1
ATOM 861 C CA . ILE A 1 110 ? 3.150 -10.404 -10.943 1.00 78.44 110 ILE A CA 1
ATOM 862 C C . ILE A 1 110 ? 2.254 -11.357 -11.742 1.00 78.44 110 ILE A C 1
ATOM 864 O O . ILE A 1 110 ? 2.475 -11.554 -12.935 1.00 78.44 110 ILE A O 1
ATOM 868 N N . VAL A 1 111 ? 1.224 -11.930 -11.114 1.00 78.00 111 VAL A N 1
ATOM 869 C CA . VAL A 1 111 ? 0.287 -12.848 -11.781 1.00 78.00 111 VAL A CA 1
ATOM 870 C C . VAL A 1 111 ? -0.421 -12.154 -12.945 1.00 78.00 111 VAL A C 1
ATOM 872 O O . VAL A 1 111 ? -0.504 -12.724 -14.032 1.00 78.00 111 VAL A O 1
ATOM 875 N N . TYR A 1 112 ? -0.869 -10.912 -12.757 1.00 70.06 112 TYR A N 1
ATOM 876 C CA . TYR A 1 112 ? -1.475 -10.120 -13.825 1.00 70.06 112 TYR A CA 1
ATOM 877 C C . TYR A 1 112 ? -0.498 -9.871 -14.982 1.00 70.06 112 TYR A C 1
ATOM 879 O O . TYR A 1 112 ? -0.876 -10.007 -16.142 1.00 70.06 112 TYR A O 1
ATOM 887 N N . MET A 1 113 ? 0.773 -9.585 -14.687 1.00 66.88 113 MET A N 1
ATOM 888 C CA . MET A 1 113 ? 1.811 -9.403 -15.708 1.00 66.88 113 MET A CA 1
ATOM 889 C C . MET A 1 113 ? 2.110 -10.686 -16.502 1.00 66.88 113 MET A C 1
ATOM 891 O O . MET A 1 113 ? 2.462 -10.604 -17.678 1.00 66.88 113 MET A O 1
ATOM 895 N N . VAL A 1 114 ? 1.987 -11.857 -15.869 1.00 69.12 114 VAL A N 1
ATOM 896 C CA . VAL A 1 114 ? 2.243 -13.166 -16.494 1.00 69.12 114 VAL A CA 1
ATOM 897 C C . VAL A 1 114 ? 1.052 -13.651 -17.325 1.00 69.12 114 VAL A C 1
ATOM 899 O O . VAL A 1 114 ? 1.261 -14.177 -18.411 1.00 69.12 114 VAL A O 1
ATOM 902 N N . ILE A 1 115 ? -0.180 -13.493 -16.829 1.00 71.50 115 ILE A N 1
ATOM 903 C CA . ILE A 1 115 ? -1.402 -14.001 -17.485 1.00 71.50 115 ILE A CA 1
ATOM 904 C C . ILE A 1 115 ? -1.974 -12.995 -18.495 1.00 71.50 115 ILE A C 1
ATOM 906 O O . ILE A 1 115 ? -2.581 -13.393 -19.482 1.00 71.50 115 ILE A O 1
ATOM 910 N N . GLY A 1 116 ? -1.804 -11.694 -18.254 1.00 57.00 116 GLY A N 1
ATOM 911 C CA . GLY A 1 116 ? -2.318 -10.612 -19.099 1.00 57.00 116 GLY A CA 1
ATOM 912 C C . GLY A 1 116 ? -1.446 -10.266 -20.313 1.00 57.00 116 GLY A C 1
ATOM 913 O O . GLY A 1 116 ? -1.616 -9.181 -20.869 1.00 57.00 116 GLY A O 1
ATOM 914 N N . ARG A 1 117 ? -0.504 -11.140 -20.690 1.00 47.31 117 ARG A N 1
ATOM 915 C CA . ARG A 1 117 ? 0.315 -11.045 -21.908 1.00 47.31 117 ARG A CA 1
ATOM 916 C C . ARG A 1 117 ? -0.136 -12.052 -22.954 1.00 47.31 117 ARG A C 1
ATOM 918 O O . ARG A 1 117 ? -0.312 -13.231 -22.583 1.00 47.31 117 ARG A O 1
#

Solvent-accessible surface area (backbone atoms only — not comparable to full-atom values): 6356 Å² total; per-residue (Å²): 110,70,67,59,49,53,51,51,53,51,51,42,34,53,50,35,27,53,48,46,49,72,78,43,75,85,56,63,64,71,56,49,44,51,46,29,47,54,51,46,69,56,46,49,61,52,49,53,50,51,49,50,52,45,65,75,73,49,86,57,98,58,41,66,60,54,50,47,55,52,50,53,51,51,48,35,54,52,40,18,55,50,44,21,65,78,67,71,51,55,65,69,58,22,40,54,50,27,50,55,30,50,53,52,46,52,48,51,52,51,50,47,64,64,68,76,102

Mean predicted aligned error: 4.94 Å

Foldseek 3Di:
DVVVVVVLLVVLLVLLLVLCCVLVVPDDSVLSSVLSNVLSVVLVVVLVVQLVVQVVPDDDPCSNVVSVVVSLVVSLVVQLVSCCVSVVDDSVSSSVSSVVSSVVSVVVVVVCVVVVD

pLDDT: mean 86.73, std 9.17, range [47.31, 95.44]

Secondary structure (DSSP, 8-state):
-HHHHHHHHHHHHHHHHHHHHHH-TTS-HHHHHHHHHHHHHHHHHHHHHHHHHHHHH--STTHHHHHHHHHHHHHHHHHHHHHHHHHT--HHHHHHHHHHHHHHHHHHHHHHHHH--

Nearest PDB structures (foldseek):
  6o6o-assembly1_B  TM=4.226E-01  e=3.722E+00  Mycobacterium tuberculosis
  8dgs-assembly1_D  TM=2.845E-01  e=2.050E+00  Spodoptera exigua
  5h9f-assembly1_A  TM=3.816E-01  e=5.745E+00  Escherichia coli K-12
  6kkk-assembly3_C  TM=3.451E-01  e=6.404E+00  Escherichia coli K-12

Radius of gyration: 14.76 Å; Cα contacts (8 Å, |Δi|>4): 73; chains: 1; bounding box: 37×23×40 Å